Protein AF-A0A1G8SFU1-F1 (afdb_monomer)

Organism: NCBI:txid571298

Foldseek 3Di:
DPPPDDPVNVVVVCVVVVVVVCVVCVVVVLVVLLCQDDPVLSPDDPVSSVPPPRGHNVSVVVCCVPPVVVVVVVVCVCCVVVVVVVCCVPVVVVVVCCVPPNDPCSVVVVVVVVVVVVDDVVVVVVVVVVVCVVVVD

InterPro domains:
  IPR000515 ABC transporter type 1, transmembrane domain MetI-like [PS50928] (73-137)
  IPR035906 MetI-like superfamily [G3DSA:1.10.3720.10] (3-137)
  IPR035906 MetI-like superfamily [SSF161098] (10-137)
  IPR050901 Binding-protein-dependent ABC transporter permease [PTHR32243] (8-137)

pLDDT: mean 92.36, std 7.01, range [46.53, 98.5]

Sequence (137 aa):
MARAVSTKSKMFNTATAGTLGFLMFFPILWILILSFKTEEDAIRAPLEVLFSSDWTTESYGAVQARSDYFKHFMNSVTISVGSTLLGLLIAIPAAWAMAFVPAKRTKDVLMWMLSTKMLPPVGVLIPIYLIFRDFGL

Solvent-accessible surface area (backbone atoms only — not comparable to full-atom values): 7996 Å² total; per-residue (Å²): 131,83,77,87,73,51,71,66,59,53,50,51,52,49,52,51,51,49,51,52,52,45,63,70,43,43,67,59,54,49,54,59,56,43,62,28,37,50,82,73,48,58,72,47,59,73,69,55,49,71,68,51,86,68,74,48,63,61,63,59,55,53,47,38,75,75,63,45,44,67,60,56,51,48,50,51,48,52,51,53,53,50,52,49,52,58,46,47,69,53,47,51,60,54,50,48,42,53,71,76,58,60,53,99,55,44,67,59,52,51,53,52,56,52,53,64,72,70,52,61,67,75,77,50,49,59,62,52,50,51,52,36,57,77,71,73,104

Radius of gyration: 24.78 Å; Cα contacts (8 Å, |Δi|>4): 33; chains: 1; bounding box: 45×61×58 Å

Mean predicted aligned error: 6.82 Å

Structure (mmCIF, N/CA/C/O backbone):
data_AF-A0A1G8SFU1-F1
#
_entry.id   AF-A0A1G8SFU1-F1
#
loop_
_atom_site.group_PDB
_atom_site.id
_atom_site.type_symbol
_atom_site.label_atom_id
_atom_site.label_alt_id
_atom_site.label_comp_id
_atom_site.label_asym_id
_atom_site.label_entity_id
_atom_site.label_seq_id
_atom_site.pdbx_PDB_ins_code
_atom_site.Cartn_x
_atom_site.Cartn_y
_atom_site.Cartn_z
_atom_site.occupancy
_atom_site.B_iso_or_equiv
_atom_site.auth_seq_id
_atom_site.auth_comp_id
_atom_site.auth_asym_id
_atom_site.auth_atom_id
_atom_site.pdbx_PDB_model_num
ATOM 1 N N . MET A 1 1 ? 4.325 34.995 14.849 1.00 46.53 1 MET A N 1
ATOM 2 C CA . MET A 1 1 ? 5.462 35.512 14.054 1.00 46.53 1 MET A CA 1
ATOM 3 C C . MET A 1 1 ? 6.291 34.332 13.572 1.00 46.53 1 MET A C 1
ATOM 5 O O . MET A 1 1 ? 6.871 33.641 14.402 1.00 46.53 1 MET A O 1
ATOM 9 N N . ALA A 1 2 ? 6.290 34.037 12.270 1.00 59.66 2 ALA A N 1
ATOM 10 C CA . ALA A 1 2 ? 7.143 32.990 11.712 1.00 59.66 2 ALA A CA 1
ATOM 11 C C . ALA A 1 2 ? 8.610 33.408 11.891 1.00 59.66 2 ALA A C 1
ATOM 13 O O . ALA A 1 2 ? 9.004 34.473 11.419 1.00 59.66 2 ALA A O 1
ATOM 14 N N . ARG A 1 3 ? 9.411 32.613 12.614 1.00 66.38 3 ARG A N 1
ATOM 15 C CA . ARG A 1 3 ? 10.856 32.861 12.722 1.00 66.38 3 ARG A CA 1
ATOM 16 C C . ARG A 1 3 ? 11.433 32.891 11.306 1.00 66.38 3 ARG A C 1
ATOM 18 O O . ARG A 1 3 ? 11.217 31.951 10.543 1.00 66.38 3 ARG A O 1
ATOM 25 N N . ALA A 1 4 ? 12.137 33.964 10.949 1.00 72.56 4 ALA A N 1
ATOM 26 C CA . ALA A 1 4 ? 12.810 34.071 9.661 1.00 72.56 4 ALA A CA 1
ATOM 27 C C . ALA A 1 4 ? 13.896 32.986 9.578 1.00 72.56 4 ALA A C 1
ATOM 29 O O . ALA A 1 4 ? 14.965 33.101 10.172 1.00 72.56 4 ALA A O 1
ATOM 30 N N . VAL A 1 5 ? 13.591 31.881 8.897 1.00 77.50 5 VAL A N 1
ATOM 31 C CA . VAL A 1 5 ? 14.540 30.786 8.679 1.00 77.50 5 VAL A CA 1
ATOM 32 C C . VAL A 1 5 ? 15.556 31.237 7.631 1.00 77.50 5 VAL A C 1
ATOM 34 O O . VAL A 1 5 ? 15.168 31.634 6.531 1.00 77.50 5 VAL A O 1
ATOM 37 N N . SER A 1 6 ? 16.847 31.162 7.964 1.00 87.56 6 SER A N 1
ATOM 38 C CA . SER A 1 6 ? 17.947 31.480 7.045 1.00 87.56 6 SER A CA 1
ATOM 39 C C . SER A 1 6 ? 17.857 30.653 5.758 1.00 87.56 6 SER A C 1
ATOM 41 O O . SER A 1 6 ? 17.541 29.460 5.803 1.00 87.56 6 SER A O 1
ATOM 43 N N . THR A 1 7 ? 18.182 31.258 4.611 1.00 86.81 7 THR A N 1
ATOM 44 C CA . THR A 1 7 ? 18.224 30.581 3.301 1.00 86.81 7 THR A CA 1
ATOM 45 C C . THR A 1 7 ? 19.084 29.317 3.339 1.00 86.81 7 THR A C 1
ATOM 47 O O . THR A 1 7 ? 18.705 28.303 2.759 1.00 86.81 7 THR A O 1
ATOM 50 N N . LYS A 1 8 ? 20.185 29.326 4.108 1.00 87.88 8 LYS A N 1
ATOM 51 C CA . LYS A 1 8 ? 21.045 28.148 4.302 1.00 87.88 8 LYS A CA 1
ATOM 52 C C . LYS A 1 8 ? 20.302 26.993 4.979 1.00 87.88 8 LYS A C 1
ATOM 54 O O . LYS A 1 8 ? 20.375 25.864 4.508 1.00 87.88 8 LYS A O 1
ATOM 59 N N . SER A 1 9 ? 19.543 27.273 6.038 1.00 87.31 9 SER A N 1
ATOM 60 C CA . SER A 1 9 ? 18.753 26.261 6.751 1.00 87.31 9 SER A CA 1
ATOM 61 C C . SER A 1 9 ? 17.594 25.735 5.902 1.00 87.31 9 SER A C 1
ATOM 63 O O . SER A 1 9 ? 17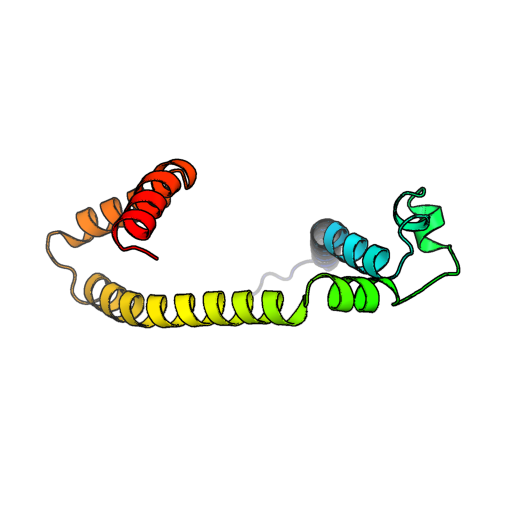.311 24.542 5.932 1.00 87.31 9 SER A O 1
ATOM 65 N N . LYS A 1 10 ? 16.951 26.590 5.092 1.00 89.06 10 LYS A N 1
ATOM 66 C CA . LYS A 1 10 ? 15.922 26.147 4.133 1.00 89.06 10 LYS A CA 1
ATOM 67 C C . LYS A 1 10 ? 16.501 25.199 3.085 1.00 89.06 10 LYS A C 1
ATOM 69 O O . LYS A 1 10 ? 15.916 24.150 2.828 1.00 89.06 10 LYS A O 1
ATOM 74 N N . MET A 1 11 ? 17.653 25.549 2.514 1.00 92.81 11 MET A N 1
ATOM 75 C CA . MET A 1 11 ? 18.331 24.733 1.507 1.00 92.81 11 MET A CA 1
ATOM 76 C C . MET A 1 11 ? 18.781 23.389 2.087 1.00 92.81 11 MET A C 1
ATOM 78 O O . MET A 1 11 ? 18.518 22.352 1.490 1.00 92.81 11 MET A O 1
ATOM 82 N N . PHE A 1 12 ? 19.360 23.395 3.290 1.00 95.50 12 PHE A N 1
ATOM 83 C CA . PHE A 1 12 ? 19.757 22.178 3.996 1.00 95.50 12 PHE A CA 1
ATOM 84 C C . PHE A 1 12 ? 18.568 21.254 4.297 1.00 95.50 12 PHE A C 1
ATOM 86 O O . PHE A 1 12 ? 18.624 20.060 4.000 1.00 95.50 12 PHE A O 1
ATOM 93 N N . ASN A 1 13 ? 17.469 21.800 4.826 1.00 94.56 13 ASN A N 1
ATOM 94 C CA . ASN A 1 13 ? 16.271 21.016 5.133 1.00 94.56 13 ASN A CA 1
ATOM 95 C C . ASN A 1 13 ? 15.628 20.450 3.863 1.00 94.56 13 ASN A C 1
ATOM 97 O O . ASN A 1 13 ? 15.209 19.298 3.855 1.00 94.56 13 ASN A O 1
ATOM 101 N N . THR A 1 14 ? 15.587 21.236 2.784 1.00 94.81 14 THR A N 1
ATOM 102 C CA . THR A 1 14 ? 15.030 20.796 1.496 1.00 94.81 14 THR A CA 1
ATOM 103 C C . THR A 1 14 ? 15.885 19.698 0.873 1.00 94.81 14 THR A C 1
ATOM 105 O O . THR A 1 14 ? 15.344 18.688 0.443 1.00 94.81 14 THR A O 1
ATOM 108 N N . ALA A 1 15 ? 17.213 19.849 0.875 1.00 96.88 15 ALA A N 1
ATOM 109 C CA . ALA A 1 15 ? 18.126 18.825 0.374 1.00 96.88 15 ALA A CA 1
ATOM 110 C C . ALA A 1 15 ? 18.028 17.532 1.195 1.00 96.88 15 ALA A C 1
ATOM 112 O O . ALA A 1 15 ? 17.954 16.446 0.631 1.00 96.88 15 ALA A O 1
ATOM 113 N N . THR A 1 16 ? 17.962 17.642 2.524 1.00 97.44 16 THR A N 1
ATOM 114 C CA . THR A 1 16 ? 17.803 16.481 3.411 1.00 97.44 16 THR A CA 1
ATOM 115 C C . THR A 1 16 ? 16.473 15.771 3.161 1.00 97.44 16 THR A C 1
ATOM 117 O O . THR A 1 16 ? 16.456 14.563 2.937 1.00 97.44 16 THR A O 1
ATOM 120 N N . ALA A 1 17 ? 15.361 16.511 3.144 1.00 96.88 17 ALA A N 1
ATOM 121 C CA . ALA A 1 17 ? 14.039 15.947 2.891 1.00 96.88 17 ALA A CA 1
ATOM 122 C C . ALA A 1 17 ? 13.933 15.337 1.484 1.00 96.88 17 ALA A C 1
ATOM 124 O O . ALA A 1 17 ? 13.378 14.253 1.333 1.00 96.88 17 ALA A O 1
ATOM 125 N N . GLY A 1 18 ? 14.503 15.999 0.474 1.00 97.50 18 GLY A N 1
ATOM 126 C CA . GLY A 1 18 ? 14.542 15.511 -0.903 1.00 97.50 18 GLY A CA 1
ATOM 127 C C . GLY A 1 18 ? 15.330 14.211 -1.033 1.00 97.50 18 GLY A C 1
ATOM 128 O O . GLY A 1 18 ? 14.830 13.254 -1.615 1.00 97.50 18 GLY A O 1
ATOM 129 N N . THR A 1 19 ? 16.517 14.136 -0.427 1.00 97.81 19 THR A N 1
ATOM 130 C CA . THR A 1 19 ? 17.336 12.916 -0.421 1.00 97.81 19 THR A CA 1
ATOM 131 C C . THR A 1 19 ? 16.631 11.770 0.299 1.00 97.81 19 THR A C 1
ATOM 133 O O . THR A 1 19 ? 16.569 10.668 -0.236 1.00 97.81 19 THR A O 1
ATOM 136 N N . LEU A 1 20 ? 16.056 12.008 1.483 1.00 97.94 20 LEU A N 1
ATOM 137 C CA . LEU A 1 20 ? 15.314 10.973 2.213 1.00 97.94 20 LEU A CA 1
ATOM 138 C C . LEU A 1 20 ? 14.085 10.498 1.432 1.00 97.94 20 LEU A C 1
ATOM 140 O O . LEU A 1 20 ? 13.862 9.296 1.317 1.00 97.94 20 LEU A O 1
ATOM 144 N N . GLY A 1 21 ? 13.324 11.428 0.848 1.00 97.62 21 GLY A N 1
ATOM 145 C CA . GLY A 1 21 ? 12.186 11.103 -0.007 1.00 97.62 21 GLY A CA 1
ATOM 146 C C . GLY A 1 21 ? 12.598 10.271 -1.220 1.00 97.62 21 GLY A C 1
ATOM 147 O O . GLY A 1 21 ? 11.959 9.265 -1.518 1.00 97.62 21 GLY A O 1
ATOM 148 N N . PHE A 1 22 ? 13.707 10.632 -1.871 1.00 97.69 22 PHE A N 1
ATOM 149 C CA . PHE A 1 22 ? 14.258 9.859 -2.980 1.00 97.69 22 PHE A CA 1
ATOM 150 C C . PHE A 1 22 ? 14.683 8.456 -2.543 1.00 97.69 22 PHE A C 1
ATOM 152 O O . PHE A 1 22 ? 14.312 7.494 -3.200 1.00 97.69 22 PHE A O 1
ATOM 159 N N . LEU A 1 23 ? 15.395 8.309 -1.423 1.00 97.88 23 LEU A N 1
ATOM 160 C CA . LEU A 1 23 ? 15.821 6.999 -0.917 1.00 97.88 23 LEU A CA 1
ATOM 161 C C . LEU A 1 23 ? 14.633 6.091 -0.574 1.00 97.88 23 LEU A C 1
ATOM 163 O O . LEU A 1 23 ? 14.681 4.896 -0.848 1.00 97.88 23 LEU A O 1
ATOM 167 N N . MET A 1 24 ? 13.555 6.651 -0.018 1.00 97.12 24 MET A N 1
ATOM 168 C CA . MET A 1 24 ? 12.323 5.904 0.253 1.00 97.12 24 MET A CA 1
ATOM 169 C C . MET A 1 24 ? 11.585 5.508 -1.031 1.00 97.12 24 MET A C 1
ATOM 171 O O . MET A 1 24 ? 10.993 4.433 -1.092 1.00 97.12 24 MET A O 1
ATOM 175 N N . PHE A 1 25 ? 11.611 6.365 -2.054 1.00 97.06 25 PHE A N 1
ATOM 176 C CA . PHE A 1 25 ? 10.954 6.114 -3.336 1.00 97.06 25 PHE A CA 1
ATOM 177 C C . PHE A 1 25 ? 11.780 5.227 -4.277 1.00 97.06 25 PHE A C 1
ATOM 179 O O . PHE A 1 25 ? 11.218 4.541 -5.129 1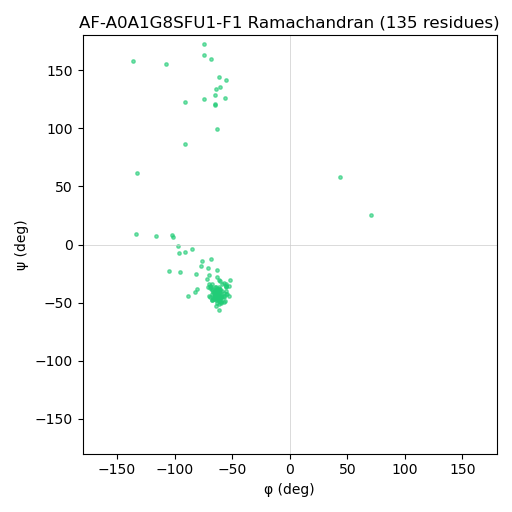.00 97.06 25 PHE A O 1
ATOM 186 N N . PHE A 1 26 ? 13.103 5.208 -4.124 1.00 96.56 26 PHE A N 1
ATOM 187 C CA . PHE A 1 26 ? 14.029 4.532 -5.027 1.00 96.56 26 PHE A CA 1
ATOM 188 C C . PHE A 1 26 ? 13.679 3.055 -5.285 1.00 96.56 26 PHE A C 1
ATOM 190 O O . PHE A 1 26 ? 13.660 2.675 -6.454 1.00 96.56 26 PHE A O 1
ATOM 197 N N . PRO A 1 27 ? 13.317 2.221 -4.286 1.00 96.31 27 PRO A N 1
ATOM 198 C CA . PRO A 1 27 ? 12.913 0.837 -4.547 1.00 96.31 27 PRO A CA 1
ATOM 199 C C . PRO A 1 27 ? 11.672 0.723 -5.444 1.00 96.31 27 PRO A C 1
ATOM 201 O O . PRO A 1 27 ? 11.599 -0.168 -6.286 1.00 96.31 27 PRO A O 1
ATOM 204 N N . ILE A 1 28 ? 10.711 1.642 -5.299 1.00 96.81 28 ILE A N 1
ATOM 205 C CA . ILE A 1 28 ? 9.497 1.684 -6.127 1.00 96.81 28 ILE A CA 1
ATOM 206 C C . ILE A 1 28 ? 9.861 2.088 -7.556 1.00 96.81 28 ILE A C 1
ATOM 208 O O . ILE A 1 28 ? 9.426 1.444 -8.508 1.00 96.81 28 ILE A O 1
ATOM 212 N N . LEU A 1 29 ? 10.698 3.121 -7.702 1.00 95.12 29 LEU A N 1
ATOM 213 C CA . LEU A 1 29 ? 11.228 3.538 -8.998 1.00 95.12 29 LEU A CA 1
ATOM 214 C C . LEU A 1 29 ? 11.978 2.394 -9.689 1.00 95.12 29 LEU A C 1
ATOM 216 O O . LEU A 1 29 ? 11.820 2.193 -10.888 1.00 95.12 29 LEU A O 1
ATOM 220 N N . TRP A 1 30 ? 12.766 1.629 -8.936 1.00 95.44 30 TRP A N 1
ATOM 221 C CA . TRP A 1 30 ? 13.530 0.508 -9.467 1.00 95.44 30 TRP A CA 1
ATOM 222 C C . TRP A 1 30 ? 12.624 -0.607 -9.997 1.00 95.44 30 TRP A C 1
ATOM 224 O O . TRP A 1 30 ? 12.804 -1.049 -11.127 1.00 95.44 30 TRP A O 1
ATOM 234 N N . ILE A 1 31 ? 11.599 -1.008 -9.235 1.00 94.94 31 ILE A N 1
ATOM 235 C CA . ILE A 1 31 ? 10.612 -2.008 -9.680 1.00 94.94 31 ILE A CA 1
ATOM 236 C C . ILE A 1 31 ? 9.865 -1.525 -10.929 1.00 94.94 31 ILE A C 1
ATOM 238 O O . ILE A 1 31 ? 9.621 -2.318 -11.836 1.00 94.94 31 ILE A O 1
ATOM 242 N N . LEU A 1 32 ? 9.542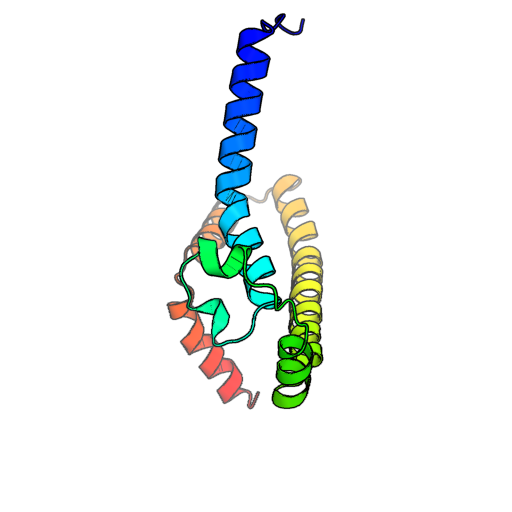 -0.230 -11.004 1.00 94.69 32 LEU A N 1
ATOM 243 C CA . LEU A 1 32 ? 8.912 0.365 -12.183 1.00 94.69 32 LEU A CA 1
ATOM 244 C C . LEU A 1 32 ? 9.822 0.294 -13.416 1.00 94.69 32 LEU A C 1
ATOM 246 O O . LEU A 1 32 ? 9.343 0.014 -14.503 1.00 94.69 32 LEU A O 1
ATOM 250 N N . ILE A 1 33 ? 11.125 0.545 -13.276 1.00 93.94 33 ILE A N 1
ATOM 251 C CA . ILE A 1 33 ? 12.068 0.422 -14.398 1.00 93.94 33 ILE A CA 1
ATOM 252 C C . ILE A 1 33 ? 12.170 -1.042 -14.840 1.00 93.94 33 ILE A C 1
ATOM 254 O O . ILE A 1 33 ? 12.068 -1.329 -16.031 1.00 93.94 33 ILE A O 1
ATOM 258 N N . LEU A 1 34 ? 12.317 -1.967 -13.887 1.00 94.06 34 LEU A N 1
ATOM 259 C CA . LEU A 1 34 ? 12.410 -3.401 -14.165 1.00 94.06 34 LEU A CA 1
ATOM 260 C C . LEU A 1 34 ? 11.152 -3.960 -14.839 1.00 94.06 34 LEU A C 1
ATOM 262 O O . LEU A 1 34 ? 11.263 -4.883 -15.639 1.00 94.06 34 LEU A O 1
ATOM 266 N N . SER A 1 35 ? 9.967 -3.399 -14.581 1.00 93.94 35 SER A N 1
ATO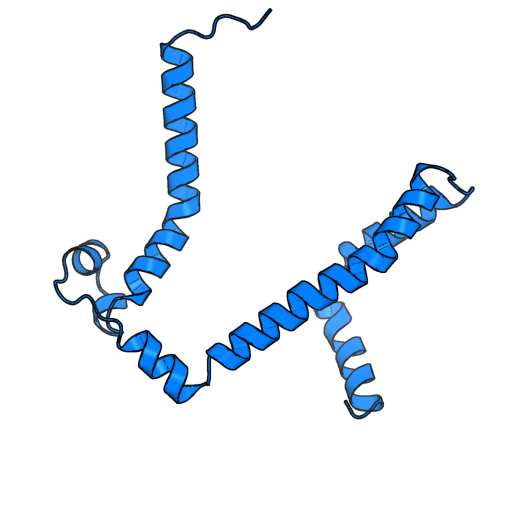M 267 C CA . SER A 1 35 ? 8.733 -3.870 -15.220 1.00 93.94 35 SER A CA 1
ATOM 268 C C . SER A 1 35 ? 8.667 -3.585 -16.726 1.00 93.94 35 SER A C 1
ATOM 270 O O . SER A 1 35 ? 7.812 -4.151 -17.406 1.00 93.94 35 SER A O 1
ATOM 272 N N . PHE A 1 36 ? 9.569 -2.751 -17.259 1.00 94.19 36 PHE A N 1
ATOM 273 C CA . PHE A 1 36 ? 9.749 -2.528 -18.699 1.00 94.19 36 PHE A CA 1
ATOM 274 C C . PHE A 1 36 ? 10.959 -3.262 -19.292 1.00 94.19 36 PHE A C 1
ATOM 276 O O . PHE A 1 36 ? 11.327 -3.012 -20.442 1.00 94.19 36 PHE A O 1
ATOM 283 N N . LYS A 1 37 ? 11.608 -4.134 -18.518 1.00 93.06 37 LYS A N 1
ATOM 284 C CA . LYS A 1 37 ? 12.776 -4.907 -18.946 1.00 93.06 37 LYS A CA 1
ATOM 285 C C . LYS A 1 37 ? 12.408 -6.370 -19.159 1.00 93.06 37 LYS A C 1
ATOM 287 O O . LYS A 1 37 ? 11.425 -6.870 -18.609 1.00 93.06 37 LYS A O 1
ATOM 292 N N . THR A 1 38 ? 13.191 -7.041 -19.998 1.00 91.25 38 THR A N 1
ATOM 293 C CA . THR A 1 38 ? 13.083 -8.489 -20.199 1.00 91.25 38 THR A CA 1
ATOM 294 C C . THR A 1 38 ? 13.528 -9.230 -18.933 1.00 91.25 38 THR A C 1
ATOM 296 O O . THR A 1 38 ? 14.253 -8.672 -18.105 1.00 91.25 38 THR A O 1
ATOM 299 N N . GLU A 1 39 ? 13.119 -10.493 -18.770 1.00 87.56 39 GLU A N 1
ATOM 300 C CA . GLU A 1 39 ? 13.565 -11.318 -17.634 1.00 87.56 39 GLU A CA 1
ATOM 301 C C . GLU A 1 39 ? 15.098 -11.461 -17.594 1.00 87.56 39 GLU A C 1
ATOM 303 O O . GLU A 1 39 ? 15.688 -11.482 -16.514 1.00 87.56 39 GLU A O 1
ATOM 308 N N . GLU A 1 40 ? 15.742 -11.501 -18.765 1.00 88.12 40 GLU A N 1
ATOM 309 C CA . GLU A 1 40 ? 17.200 -11.568 -18.892 1.00 88.12 40 GLU A CA 1
ATOM 310 C C . GLU A 1 40 ? 17.874 -10.257 -18.468 1.00 88.12 40 GLU A C 1
ATOM 312 O O . GLU A 1 40 ? 18.856 -10.275 -17.726 1.00 88.12 40 GLU A O 1
ATOM 317 N N . ASP A 1 41 ? 17.345 -9.110 -18.899 1.00 88.88 41 ASP A N 1
ATOM 318 C CA . ASP A 1 41 ? 17.903 -7.807 -18.537 1.00 88.88 41 ASP A CA 1
ATOM 319 C C . ASP A 1 41 ? 17.683 -7.473 -17.063 1.00 88.88 41 ASP A C 1
ATOM 321 O O . ASP A 1 41 ? 18.539 -6.850 -16.441 1.00 88.88 41 ASP A O 1
ATOM 325 N N . ALA A 1 42 ? 16.564 -7.904 -16.478 1.00 88.00 42 ALA A N 1
ATOM 326 C CA . ALA A 1 42 ? 16.183 -7.557 -15.112 1.00 88.00 42 ALA A CA 1
ATOM 327 C C . ALA A 1 42 ? 17.159 -8.072 -14.036 1.00 88.00 42 ALA A C 1
ATOM 329 O O . ALA A 1 42 ? 17.195 -7.523 -12.933 1.00 88.00 42 ALA A O 1
ATOM 330 N N . ILE A 1 43 ? 17.953 -9.103 -14.346 1.00 90.12 43 ILE A N 1
ATOM 331 C CA . ILE A 1 43 ? 18.947 -9.690 -13.432 1.00 90.12 43 ILE A CA 1
ATOM 332 C C . ILE A 1 43 ? 20.376 -9.163 -13.651 1.00 90.12 43 ILE A C 1
ATOM 334 O O . ILE A 1 43 ? 21.293 -9.579 -12.939 1.00 90.12 43 ILE A O 1
ATOM 338 N N . ARG A 1 44 ? 20.587 -8.267 -14.625 1.00 90.31 44 ARG A N 1
ATOM 339 C CA . ARG A 1 44 ? 21.901 -7.676 -14.930 1.00 90.31 44 ARG A CA 1
ATOM 340 C C . ARG A 1 44 ? 22.315 -6.627 -13.895 1.00 90.31 44 ARG A C 1
ATOM 342 O O . ARG A 1 44 ? 21.551 -6.234 -13.010 1.00 90.31 44 ARG A O 1
ATOM 349 N N . ALA A 1 45 ? 23.557 -6.151 -14.001 1.00 89.69 45 ALA A N 1
ATOM 350 C CA . ALA A 1 45 ? 24.061 -5.101 -13.122 1.00 89.69 45 ALA A CA 1
ATOM 351 C C . ALA A 1 45 ? 23.232 -3.803 -13.274 1.00 89.69 45 ALA A C 1
ATOM 353 O O . ALA A 1 45 ? 22.848 -3.455 -14.391 1.00 89.69 45 ALA A O 1
ATOM 354 N N . PRO A 1 46 ? 22.991 -3.020 -12.200 1.00 86.62 46 PRO A N 1
ATOM 355 C CA . PRO A 1 46 ? 22.067 -1.882 -12.246 1.00 86.62 46 PRO A CA 1
ATOM 356 C C . PRO A 1 46 ? 22.361 -0.829 -13.324 1.00 86.62 46 PRO A C 1
ATOM 358 O O . PRO A 1 46 ? 21.439 -0.257 -13.901 1.00 86.62 46 PRO A O 1
ATOM 361 N N . LEU A 1 47 ? 23.638 -0.569 -13.620 1.00 87.69 47 LEU A N 1
ATOM 362 C CA . LEU A 1 47 ? 24.010 0.365 -14.686 1.00 87.69 47 LEU A CA 1
ATOM 363 C C . LEU A 1 47 ? 23.632 -0.187 -16.069 1.00 87.69 47 LEU A C 1
ATOM 365 O O . LEU A 1 47 ? 23.120 0.552 -16.902 1.00 87.69 47 LEU A O 1
ATOM 369 N N . GLU A 1 48 ? 23.806 -1.486 -16.299 1.00 87.88 48 GLU A N 1
ATOM 370 C CA . GLU A 1 48 ? 23.440 -2.141 -17.560 1.00 87.88 48 GLU A CA 1
ATOM 371 C C . GLU A 1 48 ? 21.921 -2.155 -17.765 1.00 87.88 48 GLU A C 1
ATOM 373 O O . GLU A 1 48 ? 21.446 -1.883 -18.866 1.00 87.88 48 GLU A O 1
ATOM 378 N N . VAL A 1 49 ? 21.143 -2.360 -16.695 1.00 89.00 49 VAL A N 1
ATOM 379 C CA . VAL A 1 49 ? 19.673 -2.256 -16.733 1.00 89.00 49 VAL A CA 1
ATOM 380 C C . VAL A 1 49 ? 19.236 -0.875 -17.226 1.00 89.00 49 VAL A C 1
ATOM 382 O O . VAL A 1 49 ? 18.359 -0.778 -18.083 1.00 89.00 49 VAL A O 1
ATOM 385 N N . LEU A 1 50 ? 19.860 0.196 -16.727 1.00 86.94 50 LEU A N 1
ATOM 386 C CA . LEU A 1 50 ? 19.500 1.572 -17.085 1.00 86.94 50 LEU A CA 1
ATOM 387 C C . LEU A 1 50 ? 19.896 1.950 -18.517 1.00 86.94 50 LEU A C 1
ATOM 389 O O . LEU A 1 50 ? 19.164 2.696 -19.167 1.00 86.94 50 LEU A O 1
ATOM 393 N N . PHE A 1 51 ? 21.037 1.455 -19.003 1.00 85.19 51 PHE A N 1
ATOM 394 C CA . PHE A 1 51 ? 21.573 1.810 -20.322 1.00 85.19 51 PHE A CA 1
ATOM 395 C C . PHE A 1 51 ? 21.218 0.817 -21.437 1.00 85.19 51 PHE A C 1
ATOM 397 O O . PHE A 1 51 ? 21.474 1.106 -22.606 1.00 85.19 51 PHE A O 1
ATOM 404 N N . SER A 1 52 ? 20.611 -0.327 -21.112 1.00 81.56 52 SER A N 1
ATOM 405 C CA . SER A 1 52 ? 20.079 -1.256 -22.114 1.00 81.56 52 SER A CA 1
ATOM 406 C C . SER A 1 52 ? 19.005 -0.576 -22.972 1.00 81.56 52 SER A C 1
ATOM 408 O O . SER A 1 52 ? 18.124 0.134 -22.472 1.00 81.56 52 SER A O 1
ATOM 410 N N . SER A 1 53 ? 19.089 -0.788 -24.286 1.00 76.00 53 SER A N 1
ATOM 411 C CA . SER A 1 53 ? 18.212 -0.148 -25.277 1.00 76.00 53 SER A CA 1
ATOM 412 C C . SER A 1 53 ? 16.807 -0.759 -25.324 1.00 76.00 53 SER A C 1
ATOM 414 O O . SER A 1 53 ? 15.884 -0.139 -25.850 1.00 76.00 53 SER A O 1
ATOM 416 N N . ASP A 1 54 ? 16.627 -1.932 -24.719 1.00 80.75 54 ASP A N 1
ATOM 417 C CA . ASP A 1 54 ? 15.424 -2.745 -24.858 1.00 80.75 54 ASP A CA 1
ATOM 418 C C . ASP A 1 54 ? 14.397 -2.395 -23.774 1.00 80.75 54 ASP A C 1
ATOM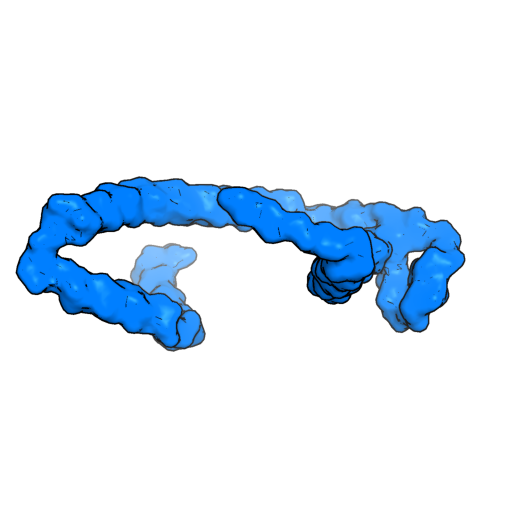 420 O O . ASP A 1 54 ? 14.356 -2.962 -22.683 1.00 80.75 54 ASP A O 1
ATOM 424 N N . TRP A 1 55 ? 13.582 -1.379 -24.055 1.00 89.62 55 TRP A N 1
ATOM 425 C CA . TRP A 1 55 ? 12.365 -1.089 -23.297 1.00 89.62 55 TRP A CA 1
ATOM 426 C C . TRP A 1 55 ? 11.195 -1.822 -23.948 1.00 89.62 55 TRP A C 1
ATOM 428 O O . TRP A 1 55 ? 10.908 -1.615 -25.126 1.00 89.62 55 TRP A O 1
ATOM 438 N N . THR A 1 56 ? 10.502 -2.666 -23.188 1.00 92.88 56 THR A N 1
ATOM 439 C CA . THR A 1 56 ? 9.410 -3.504 -23.696 1.00 92.88 56 THR A CA 1
ATOM 440 C C . THR A 1 56 ? 8.206 -3.503 -22.759 1.00 92.88 56 THR A C 1
ATOM 442 O O . THR A 1 56 ? 8.302 -3.197 -21.573 1.00 92.88 56 THR A O 1
ATOM 445 N N . THR A 1 57 ? 7.039 -3.839 -23.306 1.00 94.12 57 THR A N 1
ATOM 446 C CA . THR A 1 57 ? 5.795 -4.056 -22.550 1.00 94.12 57 THR A CA 1
ATOM 447 C C . THR A 1 57 ? 5.291 -5.498 -22.646 1.00 94.12 57 THR A C 1
ATOM 449 O O . THR A 1 57 ? 4.209 -5.814 -22.150 1.00 94.12 57 THR A O 1
ATOM 452 N N . GLU A 1 58 ? 6.082 -6.392 -23.241 1.00 93.06 58 GLU A N 1
ATOM 453 C CA . GLU A 1 58 ? 5.728 -7.798 -23.450 1.00 93.06 58 GLU A CA 1
ATOM 454 C C . GLU A 1 58 ? 5.347 -8.510 -22.143 1.00 93.06 58 GLU A C 1
ATOM 456 O O . GLU A 1 58 ? 4.341 -9.221 -22.096 1.00 93.06 58 GLU A O 1
ATOM 461 N N . SER A 1 59 ? 6.071 -8.231 -21.055 1.00 91.12 59 SER A N 1
ATOM 462 C CA . SER A 1 59 ? 5.813 -8.783 -19.721 1.00 91.12 59 SER A CA 1
ATOM 463 C C . SER A 1 59 ? 4.379 -8.529 -19.236 1.00 91.12 59 SER A C 1
ATOM 465 O O . SER A 1 59 ? 3.768 -9.413 -18.637 1.00 91.12 59 SER A O 1
ATOM 467 N N . TYR A 1 60 ? 3.788 -7.365 -19.540 1.00 93.25 60 TYR A N 1
ATOM 468 C CA . TYR A 1 60 ? 2.402 -7.062 -19.156 1.00 93.25 60 TYR A CA 1
ATOM 469 C C . TYR A 1 60 ? 1.398 -7.943 -19.911 1.00 93.25 60 TYR A C 1
ATOM 471 O O . TYR A 1 60 ? 0.462 -8.473 -19.310 1.00 93.25 60 TYR A O 1
ATOM 479 N N . GLY A 1 61 ? 1.610 -8.136 -21.218 1.00 93.69 61 GLY A N 1
ATOM 480 C CA . GLY A 1 61 ? 0.784 -9.019 -22.041 1.00 93.69 61 GLY A CA 1
ATOM 481 C C . GLY A 1 61 ? 0.907 -10.481 -21.612 1.00 93.69 61 GLY A C 1
ATOM 482 O O . GLY A 1 61 ? -0.103 -11.168 -21.455 1.00 93.69 61 GLY A O 1
ATOM 483 N N . ALA A 1 62 ? 2.132 -10.936 -21.339 1.00 92.88 62 ALA A N 1
ATOM 484 C CA . ALA A 1 62 ? 2.410 -12.291 -20.874 1.00 92.88 62 ALA A CA 1
ATOM 485 C C . ALA A 1 62 ? 1.737 -12.596 -19.524 1.00 92.88 62 ALA A C 1
ATOM 487 O O . ALA A 1 62 ? 1.116 -13.649 -19.368 1.00 92.88 62 ALA A O 1
ATOM 488 N N . VAL A 1 63 ? 1.809 -11.672 -18.560 1.00 92.56 63 VAL A N 1
ATOM 489 C CA . VAL A 1 63 ? 1.178 -11.823 -17.237 1.00 92.56 63 VAL A CA 1
ATOM 490 C C . VAL A 1 63 ? -0.349 -11.847 -17.345 1.00 92.56 63 VAL A C 1
ATOM 492 O O . VAL A 1 63 ? -0.996 -12.690 -16.717 1.00 92.56 63 VAL A O 1
ATOM 495 N N . GLN A 1 64 ? -0.936 -10.980 -18.177 1.00 94.88 64 GLN A N 1
ATOM 496 C CA . GLN A 1 64 ? -2.383 -10.976 -18.391 1.00 94.88 64 GLN A CA 1
ATOM 497 C C . GLN A 1 64 ? -2.864 -12.267 -19.068 1.00 94.88 64 GLN A C 1
ATOM 499 O O . GLN A 1 64 ? -3.870 -12.832 -18.644 1.00 94.88 64 GLN A O 1
ATOM 504 N N . ALA A 1 65 ? -2.140 -12.763 -20.075 1.00 94.81 65 ALA A N 1
ATOM 505 C CA . ALA A 1 65 ? -2.497 -13.989 -20.787 1.00 94.81 65 ALA A CA 1
ATOM 506 C C . ALA A 1 65 ? -2.386 -15.251 -19.913 1.00 94.81 65 ALA A C 1
ATOM 508 O O . ALA A 1 65 ? -3.176 -16.177 -20.078 1.00 94.81 65 ALA A O 1
ATOM 509 N N . ARG A 1 66 ? -1.419 -15.301 -18.985 1.00 93.69 66 ARG A N 1
ATOM 510 C CA . ARG A 1 66 ? -1.184 -16.476 -18.126 1.00 93.69 66 ARG A CA 1
ATOM 511 C C . ARG A 1 66 ? -2.134 -16.574 -16.935 1.00 93.69 66 ARG A C 1
ATOM 513 O O . ARG A 1 66 ? -2.529 -17.684 -16.590 1.00 93.69 66 ARG A O 1
ATOM 520 N N . SER A 1 67 ? -2.473 -15.449 -16.307 1.00 89.50 67 SER A N 1
ATOM 521 C CA . SER A 1 67 ? -3.130 -15.465 -14.991 1.00 89.50 67 SER A CA 1
ATOM 522 C C . SER A 1 67 ? -4.331 -14.530 -14.863 1.00 89.50 67 SER A C 1
ATOM 524 O O . SER A 1 67 ? -4.809 -14.356 -13.751 1.00 89.50 67 SER A O 1
ATOM 526 N N . ASP A 1 68 ? -4.815 -13.910 -15.947 1.00 92.31 68 ASP A N 1
ATOM 527 C CA . ASP A 1 68 ? -5.883 -12.895 -15.898 1.00 92.31 68 ASP A CA 1
ATOM 528 C C . ASP A 1 68 ? -5.662 -11.892 -14.749 1.00 92.31 68 ASP A C 1
ATOM 530 O O . ASP A 1 68 ? -6.443 -11.748 -13.803 1.00 92.31 68 ASP A O 1
ATOM 534 N N . TYR A 1 69 ? -4.506 -11.234 -14.795 1.00 93.38 69 TYR A N 1
ATOM 535 C CA . TYR A 1 69 ? -4.056 -10.338 -13.737 1.00 93.38 69 TYR A CA 1
ATOM 536 C C . TYR A 1 69 ? -5.054 -9.212 -13.456 1.00 93.38 69 TYR A C 1
ATOM 538 O O . TYR A 1 69 ? -5.231 -8.811 -12.307 1.00 93.38 69 TYR A O 1
ATOM 546 N N . PHE A 1 70 ? -5.764 -8.741 -14.482 1.00 94.38 70 PHE A N 1
ATOM 547 C CA . PHE A 1 70 ? -6.821 -7.750 -14.338 1.00 94.38 70 PHE A CA 1
ATOM 548 C C . PHE A 1 70 ? -7.944 -8.225 -13.406 1.00 94.38 70 PHE A C 1
ATOM 550 O O . PHE A 1 70 ? -8.406 -7.455 -12.563 1.00 94.38 70 PHE A O 1
ATOM 557 N N . LYS A 1 71 ? -8.339 -9.502 -13.468 1.00 95.62 71 LYS A N 1
ATOM 558 C CA . LYS A 1 71 ? -9.303 -10.077 -12.521 1.00 95.62 71 LYS A CA 1
ATOM 559 C C . LYS A 1 71 ? -8.762 -10.100 -11.094 1.00 95.62 71 LYS A C 1
ATOM 561 O O . LYS A 1 71 ? -9.482 -9.735 -10.166 1.00 95.62 71 LYS A O 1
ATOM 566 N N . HIS A 1 72 ? -7.503 -10.487 -10.896 1.00 95.31 72 HIS A N 1
ATOM 567 C CA . HIS A 1 72 ? -6.875 -10.445 -9.570 1.00 95.31 72 HIS A CA 1
ATOM 568 C C . HIS A 1 72 ? -6.809 -9.022 -9.010 1.00 95.31 72 HIS A C 1
ATOM 570 O O . HIS A 1 72 ? -7.179 -8.799 -7.857 1.00 95.31 72 HIS A O 1
ATOM 576 N N . PHE A 1 73 ? -6.422 -8.058 -9.845 1.00 96.06 73 PHE A N 1
ATOM 577 C CA . PHE A 1 73 ? -6.434 -6.642 -9.506 1.00 96.06 73 PHE A CA 1
ATOM 578 C C . PHE A 1 73 ? -7.833 -6.182 -9.082 1.00 96.06 73 PHE A C 1
ATOM 580 O O . PHE A 1 73 ? -7.991 -5.597 -8.010 1.00 96.06 73 PHE A O 1
ATOM 587 N N . MET A 1 74 ? -8.863 -6.508 -9.867 1.00 97.75 74 MET A N 1
ATOM 588 C CA . MET A 1 74 ? -10.238 -6.138 -9.544 1.00 97.75 74 MET A CA 1
ATOM 589 C C . MET A 1 74 ? -10.741 -6.792 -8.258 1.00 97.75 74 MET A C 1
ATOM 591 O O . MET A 1 74 ? -11.380 -6.114 -7.459 1.00 97.75 74 MET A O 1
ATOM 595 N N . ASN A 1 75 ? -10.394 -8.054 -7.990 1.00 97.50 75 ASN A N 1
ATOM 596 C CA . ASN A 1 75 ? -10.707 -8.695 -6.712 1.00 97.50 75 ASN A CA 1
ATOM 597 C C . ASN A 1 75 ? -10.091 -7.920 -5.537 1.00 97.50 75 ASN A C 1
ATOM 599 O O . ASN A 1 75 ? -10.778 -7.646 -4.555 1.00 97.50 75 ASN A O 1
ATOM 603 N N . SER A 1 76 ? -8.823 -7.511 -5.637 1.00 97.88 76 SER A N 1
ATOM 604 C CA . SER A 1 76 ? -8.168 -6.699 -4.606 1.00 97.88 76 SER A CA 1
ATOM 605 C C . SER A 1 76 ? -8.821 -5.327 -4.440 1.00 97.88 76 SER A C 1
ATOM 607 O O . SER A 1 76 ? -9.017 -4.886 -3.307 1.00 97.88 76 SER A O 1
ATOM 609 N N . VAL A 1 77 ? -9.206 -4.660 -5.531 1.00 98.12 77 VAL A N 1
ATOM 610 C CA . VAL A 1 77 ? -9.940 -3.384 -5.482 1.00 98.12 77 VAL A CA 1
ATOM 611 C C . VAL A 1 77 ? -11.284 -3.569 -4.779 1.00 98.12 77 VAL A C 1
ATOM 613 O O . VAL A 1 77 ? -11.574 -2.861 -3.818 1.00 98.12 77 VAL A O 1
ATOM 616 N N . THR A 1 78 ? -12.081 -4.555 -5.188 1.00 98.25 78 THR A N 1
ATOM 617 C CA . THR A 1 78 ? -13.389 -4.832 -4.585 1.00 98.25 78 THR A CA 1
ATOM 618 C C . THR A 1 78 ? -13.265 -5.178 -3.102 1.00 98.25 78 THR A C 1
ATOM 620 O O . THR A 1 78 ? -14.009 -4.633 -2.289 1.00 98.25 78 THR A O 1
ATOM 623 N N . ILE A 1 79 ? -12.307 -6.031 -2.724 1.00 98.06 79 ILE A N 1
ATOM 624 C CA . ILE A 1 79 ? -12.091 -6.426 -1.326 1.00 98.06 79 ILE A CA 1
ATOM 625 C C . ILE A 1 79 ? -11.607 -5.235 -0.495 1.00 98.06 79 ILE A C 1
ATOM 627 O O . ILE A 1 79 ? -12.135 -4.996 0.589 1.00 98.06 79 ILE A O 1
ATOM 631 N N . SER A 1 80 ? -10.630 -4.464 -0.976 1.00 98.19 80 SER A N 1
ATOM 632 C CA . SER A 1 80 ? -10.069 -3.329 -0.225 1.00 98.19 80 SER A CA 1
ATOM 633 C C . SER A 1 80 ? -11.075 -2.191 -0.046 1.00 98.19 80 SER A C 1
ATOM 635 O O . SER A 1 80 ? -11.280 -1.725 1.076 1.00 98.19 80 SER A O 1
ATOM 637 N N . VAL A 1 81 ? -11.763 -1.782 -1.114 1.00 98.31 81 VAL A N 1
ATOM 638 C CA . VAL A 1 81 ? -12.789 -0.731 -1.054 1.00 98.31 81 VAL A CA 1
ATOM 639 C C . VAL A 1 81 ? -13.996 -1.214 -0.254 1.00 98.31 81 VAL A C 1
ATOM 641 O O . VAL A 1 81 ? -14.441 -0.519 0.658 1.00 98.31 81 VAL A O 1
ATOM 644 N N . GLY A 1 82 ? -14.494 -2.421 -0.534 1.00 98.38 82 GLY A N 1
ATOM 645 C CA . GLY A 1 82 ? -15.644 -3.000 0.159 1.00 98.38 82 GLY A CA 1
ATOM 646 C C . GLY A 1 82 ? -15.406 -3.156 1.660 1.00 98.38 82 GLY A C 1
ATOM 647 O O . GLY A 1 82 ? -16.213 -2.688 2.461 1.00 98.38 82 GLY A O 1
ATOM 648 N N . SER A 1 83 ? -14.270 -3.738 2.060 1.00 97.69 83 SER A N 1
ATOM 649 C CA . SER A 1 83 ? -13.922 -3.888 3.481 1.00 97.69 83 SER A CA 1
ATOM 650 C C . SER A 1 83 ? -13.715 -2.546 4.184 1.00 97.69 83 SER A C 1
ATOM 652 O O . SER A 1 83 ? -14.148 -2.391 5.324 1.00 97.69 83 SER A O 1
ATOM 654 N N . THR A 1 84 ? -13.131 -1.551 3.507 1.00 98.00 84 THR A N 1
ATOM 655 C CA . THR A 1 84 ? -12.968 -0.201 4.065 1.00 98.00 84 THR A CA 1
ATOM 656 C C . THR A 1 84 ? -14.318 0.470 4.290 1.00 98.00 84 THR A C 1
ATOM 658 O O . THR A 1 84 ? -14.553 1.014 5.366 1.00 98.00 84 THR A O 1
ATOM 661 N N . LEU A 1 85 ? -15.232 0.405 3.318 1.00 98.50 85 LEU A N 1
ATOM 662 C CA . LEU A 1 85 ? -16.566 0.998 3.441 1.00 98.50 85 LEU A CA 1
ATOM 663 C C . LEU A 1 85 ? -17.381 0.336 4.555 1.00 98.50 85 LEU A C 1
ATOM 665 O O . LEU A 1 85 ? -17.932 1.036 5.403 1.00 98.50 85 LEU A O 1
ATOM 669 N N . LEU A 1 86 ? -17.412 -1.000 4.598 1.00 98.25 86 LEU A N 1
ATOM 670 C CA . LEU A 1 86 ? -18.072 -1.746 5.674 1.00 98.25 86 LEU A CA 1
ATOM 671 C C . LEU A 1 86 ? -17.445 -1.434 7.038 1.00 98.25 86 LEU A C 1
ATOM 673 O O . LEU A 1 86 ? -18.156 -1.223 8.020 1.00 98.25 86 LEU A O 1
ATOM 677 N N . GLY A 1 87 ? -16.115 -1.340 7.090 1.00 97.62 87 GLY A N 1
ATOM 678 C CA . GLY A 1 87 ? -15.380 -0.952 8.286 1.00 97.62 87 GLY A CA 1
ATOM 679 C C . GLY A 1 87 ? -15.757 0.446 8.769 1.00 97.62 87 GLY A C 1
ATOM 680 O O . GLY A 1 87 ? -16.046 0.619 9.948 1.00 97.62 87 GLY A O 1
ATOM 681 N N . LEU A 1 88 ? -15.813 1.436 7.875 1.00 98.12 88 LEU A N 1
ATOM 682 C CA . LEU A 1 88 ? -16.199 2.812 8.201 1.00 98.12 88 LEU A CA 1
ATOM 683 C C . LEU A 1 88 ? -17.656 2.920 8.656 1.00 98.12 88 LEU A C 1
ATOM 685 O O . LEU A 1 88 ? -17.927 3.630 9.623 1.00 98.12 88 LEU A O 1
ATOM 689 N N . LEU A 1 89 ? -18.573 2.188 8.016 1.00 98.44 89 LEU A N 1
ATOM 690 C CA . LEU A 1 89 ? -19.987 2.151 8.402 1.00 98.44 89 LEU A CA 1
ATOM 691 C C . LEU A 1 89 ? -20.178 1.750 9.869 1.00 98.44 89 LEU A C 1
ATOM 693 O O . LEU A 1 89 ? -21.060 2.283 10.536 1.00 98.44 89 LEU A O 1
ATOM 697 N N . ILE A 1 90 ? -19.338 0.849 10.381 1.00 97.38 90 ILE A N 1
ATOM 698 C CA . ILE A 1 90 ? -19.375 0.406 11.780 1.00 97.38 90 ILE A CA 1
ATOM 699 C C . ILE A 1 90 ? -18.509 1.314 12.668 1.00 97.38 90 ILE A C 1
ATOM 701 O O . ILE A 1 90 ? -18.923 1.717 13.757 1.00 97.38 90 ILE A O 1
ATOM 705 N N . ALA A 1 91 ? -17.301 1.652 12.215 1.00 95.69 91 ALA A N 1
ATOM 706 C CA . ALA A 1 91 ? -16.310 2.363 13.013 1.00 95.69 91 ALA A CA 1
ATOM 707 C C . ALA A 1 91 ? -16.706 3.814 13.306 1.00 95.69 91 ALA A C 1
ATOM 709 O O . ALA A 1 91 ? -16.450 4.283 14.411 1.00 95.69 91 ALA A O 1
ATOM 710 N N . ILE A 1 92 ? -17.337 4.521 12.360 1.00 97.56 92 ILE A N 1
ATOM 711 C CA . ILE A 1 92 ? -17.751 5.921 12.539 1.00 97.56 92 ILE A CA 1
ATOM 712 C C . ILE A 1 92 ? -18.752 6.072 13.698 1.00 97.56 92 ILE A C 1
ATOM 714 O O . ILE A 1 92 ? -18.449 6.820 14.631 1.00 97.56 92 ILE A O 1
ATOM 718 N N . PRO A 1 93 ? -19.908 5.377 13.715 1.00 96.38 93 PRO A N 1
ATOM 719 C CA . PRO A 1 93 ? -20.854 5.497 14.823 1.00 96.38 93 PRO A CA 1
ATOM 720 C C . PRO A 1 93 ? -20.279 4.979 16.148 1.00 96.38 93 PRO A C 1
ATOM 722 O O . PRO A 1 93 ? -20.514 5.593 17.189 1.00 96.38 93 PRO A O 1
ATOM 725 N N . ALA A 1 94 ? -19.470 3.912 16.127 1.00 93.88 94 ALA A N 1
ATOM 726 C CA . ALA A 1 94 ? -18.793 3.423 17.329 1.00 93.88 94 ALA A CA 1
ATOM 727 C C . ALA A 1 94 ? -17.823 4.469 17.911 1.00 93.88 94 ALA A C 1
ATOM 729 O O . ALA A 1 94 ? -17.838 4.734 19.114 1.00 93.88 94 ALA A O 1
ATOM 730 N N . ALA A 1 95 ? -17.010 5.102 17.060 1.00 94.56 95 ALA A N 1
ATOM 731 C CA . ALA A 1 95 ? -16.090 6.160 17.461 1.00 94.56 95 ALA A CA 1
ATOM 732 C C . ALA A 1 95 ? -16.839 7.393 17.976 1.00 94.56 95 ALA A C 1
ATOM 734 O O . ALA A 1 95 ? -16.451 7.952 18.999 1.00 94.56 95 ALA A O 1
ATOM 735 N N . TRP A 1 96 ? -17.935 7.785 17.318 1.00 96.19 96 TRP A N 1
ATOM 736 C CA . TRP A 1 96 ? -18.769 8.901 17.758 1.00 96.19 96 TRP A CA 1
ATOM 737 C C . TRP A 1 96 ? -19.337 8.664 19.161 1.00 96.19 96 TRP A C 1
ATOM 739 O O . TRP A 1 96 ? -19.179 9.515 20.037 1.00 96.19 96 TRP A O 1
ATOM 749 N N . ALA A 1 97 ? -19.924 7.487 19.407 1.00 94.31 97 ALA A N 1
ATOM 750 C CA . ALA A 1 97 ? -20.491 7.146 20.709 1.00 94.31 97 ALA A CA 1
ATOM 751 C C . ALA A 1 97 ? -19.427 7.189 21.815 1.00 94.31 97 ALA A C 1
ATOM 753 O O . ALA A 1 97 ? -19.648 7.779 22.867 1.00 94.31 97 ALA A O 1
ATOM 754 N N . MET A 1 98 ? -18.241 6.632 21.558 1.00 93.94 98 MET A N 1
ATOM 755 C CA . MET A 1 98 ? -17.150 6.613 22.536 1.00 93.94 98 MET A CA 1
ATOM 756 C C . MET A 1 98 ? -16.500 7.987 22.760 1.00 93.94 98 MET A C 1
ATOM 758 O O . MET A 1 98 ? -16.008 8.241 23.858 1.00 93.94 98 MET A O 1
ATOM 762 N N . ALA A 1 99 ? -16.488 8.868 21.755 1.00 94.69 99 ALA A N 1
ATOM 763 C CA . ALA A 1 99 ? -15.881 10.195 21.851 1.00 94.69 99 ALA A CA 1
ATOM 764 C C . ALA A 1 99 ? -16.799 11.228 22.522 1.00 94.69 99 ALA A C 1
ATOM 766 O O . ALA A 1 99 ? -16.326 12.033 23.323 1.00 94.69 99 ALA A O 1
ATOM 767 N N . PHE A 1 100 ? -18.097 11.212 22.204 1.00 96.19 100 PHE A N 1
ATOM 768 C CA . PHE A 1 100 ? -19.041 12.242 22.650 1.00 96.19 100 PHE A CA 1
ATOM 769 C C . PHE A 1 100 ? -19.966 11.788 23.782 1.00 96.19 100 PHE A C 1
ATOM 771 O O . PHE A 1 100 ? -20.464 12.628 24.527 1.00 96.19 100 PHE A O 1
ATOM 778 N N . VAL A 1 101 ? -20.179 10.479 23.949 1.00 95.00 101 VAL A N 1
ATOM 779 C CA . VAL A 1 101 ? -21.037 9.915 25.004 1.00 95.00 101 VAL A CA 1
ATOM 780 C C . VAL A 1 101 ? -20.317 8.749 25.704 1.00 95.00 101 VAL A C 1
ATOM 782 O O . VAL A 1 101 ? -20.774 7.603 25.654 1.00 95.00 101 VAL A O 1
ATOM 785 N N . PRO A 1 102 ? -19.159 8.993 26.352 1.00 91.06 102 PRO A N 1
ATOM 786 C CA . PRO A 1 102 ? -18.369 7.918 26.934 1.00 91.06 102 PRO A CA 1
ATOM 787 C C . PRO A 1 102 ? -19.127 7.225 28.075 1.00 91.06 102 PRO A C 1
ATOM 789 O O . PRO A 1 102 ? -19.453 7.817 29.102 1.00 91.06 102 PRO A O 1
ATOM 792 N N . ALA A 1 103 ? -19.353 5.921 27.924 1.00 92.31 103 ALA A N 1
ATOM 793 C CA . ALA A 1 103 ? -19.837 5.057 28.992 1.00 92.31 103 ALA A CA 1
ATOM 794 C C . ALA A 1 103 ? -18.728 4.746 30.014 1.00 92.31 103 ALA A C 1
ATOM 796 O O . ALA A 1 103 ? -17.534 4.827 29.709 1.00 92.31 103 ALA A O 1
ATOM 797 N N . LYS A 1 104 ? -19.115 4.264 31.204 1.00 93.81 104 LYS A N 1
ATOM 798 C CA . LYS A 1 104 ? -18.195 3.886 32.298 1.00 93.81 104 LYS A CA 1
ATOM 799 C C . LYS A 1 104 ? -17.075 2.916 31.872 1.00 93.81 104 LYS A C 1
ATOM 801 O O . LYS A 1 104 ? -15.993 2.966 32.441 1.00 93.81 104 LYS A O 1
ATOM 806 N N . ARG A 1 105 ? -17.326 2.052 30.876 1.00 93.94 105 ARG A N 1
ATOM 807 C CA . ARG A 1 105 ? -16.386 1.026 30.371 1.00 93.94 105 ARG A CA 1
ATOM 808 C C . ARG A 1 105 ? -15.672 1.398 29.066 1.00 93.94 105 ARG A C 1
ATOM 810 O O . ARG A 1 105 ? -14.968 0.563 28.511 1.00 93.94 105 ARG A O 1
ATOM 817 N N . THR A 1 106 ? -15.830 2.623 28.560 1.00 93.62 106 THR A N 1
ATOM 818 C CA . THR A 1 106 ? -15.252 3.035 27.261 1.00 93.62 106 THR A CA 1
ATOM 819 C C . THR A 1 106 ? -13.746 2.787 27.199 1.00 93.62 106 THR A C 1
ATOM 821 O O . THR A 1 106 ? -13.245 2.245 26.219 1.00 93.62 106 THR A O 1
ATOM 824 N N . LYS A 1 107 ? -13.023 3.108 28.280 1.00 93.38 107 LYS A N 1
ATOM 825 C CA . LYS A 1 107 ? -11.578 2.873 28.377 1.00 93.38 107 LYS A CA 1
ATOM 826 C C . LYS A 1 107 ? -11.220 1.388 28.262 1.00 93.38 107 LYS A C 1
ATOM 828 O O . LYS A 1 107 ? -10.302 1.053 27.523 1.00 93.38 107 LYS A O 1
ATOM 833 N N . ASP A 1 108 ? -11.946 0.516 28.957 1.00 95.44 108 ASP A N 1
ATOM 834 C CA . ASP A 1 108 ? -11.678 -0.927 28.952 1.00 95.44 108 ASP A CA 1
ATOM 835 C C . ASP A 1 108 ? -11.943 -1.532 27.568 1.00 95.44 108 ASP A C 1
ATOM 837 O O . ASP A 1 108 ? -11.140 -2.318 27.070 1.00 95.44 108 ASP A O 1
ATOM 841 N N . VAL A 1 109 ? -13.028 -1.108 26.909 1.00 94.19 109 VAL A N 1
ATOM 842 C CA . VAL A 1 109 ? -13.362 -1.538 25.543 1.00 94.19 109 VAL A CA 1
ATOM 843 C C . VAL A 1 109 ? -12.295 -1.084 24.550 1.00 94.19 1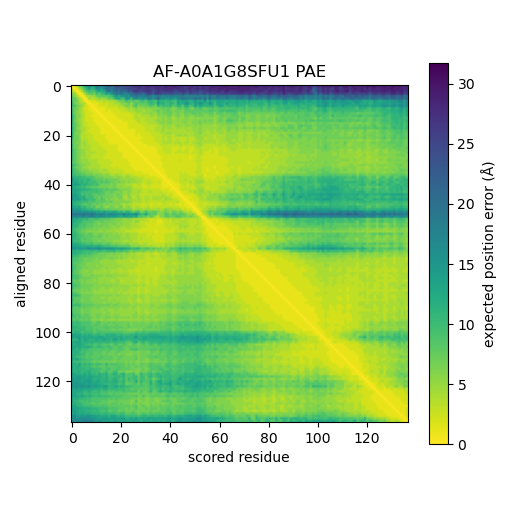09 VAL A C 1
ATOM 845 O O . VAL A 1 109 ? -11.844 -1.887 23.740 1.00 94.19 109 VAL A O 1
ATOM 848 N N . LEU A 1 110 ? -11.835 0.168 24.633 1.00 93.19 110 LEU A N 1
ATOM 849 C CA . LEU A 1 110 ? -10.760 0.668 23.771 1.00 93.19 110 LEU A CA 1
ATOM 850 C C . LEU A 1 110 ? -9.450 -0.102 23.983 1.00 93.19 110 LEU A C 1
ATOM 852 O O . LEU A 1 110 ? -8.781 -0.444 23.009 1.00 93.19 110 LEU A O 1
ATOM 856 N N . MET A 1 111 ? -9.102 -0.412 25.236 1.00 94.00 111 MET A N 1
ATOM 857 C CA . MET A 1 111 ? -7.918 -1.218 25.554 1.00 94.00 111 MET A CA 1
ATOM 858 C C . MET A 1 111 ? -8.036 -2.645 25.010 1.00 94.00 111 MET A C 1
ATOM 860 O O . MET A 1 111 ? -7.072 -3.172 24.457 1.00 94.00 111 MET A O 1
ATOM 864 N N . TRP A 1 112 ? -9.221 -3.252 25.102 1.00 94.12 112 TRP A N 1
ATOM 865 C CA . TRP A 1 112 ? -9.494 -4.558 24.505 1.00 94.12 112 TRP A CA 1
ATOM 866 C C . TRP A 1 112 ? -9.413 -4.521 22.970 1.00 94.12 112 TRP A C 1
ATOM 868 O O . TRP A 1 112 ? -8.748 -5.355 22.364 1.00 94.12 112 TRP A O 1
ATOM 878 N N . MET A 1 113 ? -10.001 -3.518 22.314 1.00 92.50 113 MET A N 1
ATOM 879 C CA . MET A 1 113 ? -9.888 -3.364 20.858 1.00 92.50 113 MET A CA 1
ATOM 880 C C . MET A 1 113 ? -8.431 -3.176 20.418 1.00 92.50 113 MET A C 1
ATOM 882 O O . MET A 1 113 ? -8.017 -3.736 19.403 1.00 92.50 113 MET A O 1
ATOM 886 N N . LEU A 1 114 ? -7.632 -2.422 21.178 1.00 92.94 114 LEU A N 1
ATOM 887 C CA . LEU A 1 114 ? -6.211 -2.241 20.891 1.00 92.94 114 LEU A CA 1
ATOM 888 C C . LEU A 1 114 ? -5.436 -3.561 21.003 1.00 92.94 114 LEU A C 1
ATOM 890 O O . LEU A 1 114 ? -4.634 -3.856 20.119 1.00 92.94 114 LEU A O 1
ATOM 894 N N . SER A 1 115 ? -5.701 -4.378 22.028 1.00 93.50 115 SER A N 1
ATOM 895 C CA . SER A 1 115 ? -5.003 -5.657 22.200 1.00 93.50 115 SER A CA 1
ATOM 896 C C . SER A 1 115 ? -5.266 -6.620 21.039 1.00 93.50 115 SER A C 1
ATOM 898 O O . SER A 1 115 ? -4.332 -7.257 20.555 1.00 93.50 115 SER A O 1
ATOM 900 N N . THR A 1 116 ? -6.493 -6.654 20.503 1.00 89.94 116 THR A N 1
ATOM 901 C CA . THR A 1 116 ? -6.815 -7.489 19.329 1.00 89.94 116 THR A CA 1
ATOM 902 C C . THR A 1 116 ? -6.037 -7.089 18.070 1.00 89.94 116 THR A C 1
ATOM 904 O O . THR A 1 116 ? -5.731 -7.952 17.253 1.00 89.94 116 THR A O 1
ATOM 907 N N . LYS A 1 117 ? -5.636 -5.816 17.927 1.00 87.31 117 LYS A N 1
ATOM 908 C CA . LYS A 1 117 ? -4.795 -5.348 16.808 1.00 87.31 117 LYS A CA 1
ATOM 909 C C . LYS A 1 117 ? -3.316 -5.709 16.953 1.00 87.31 117 LYS A C 1
ATOM 911 O O . LYS A 1 117 ? -2.592 -5.660 15.965 1.00 87.31 117 LYS A O 1
ATOM 916 N N . MET A 1 118 ? -2.862 -6.039 18.163 1.00 91.88 118 MET A N 1
ATOM 917 C CA . MET A 1 118 ? -1.484 -6.474 18.427 1.00 91.88 118 MET A CA 1
ATOM 918 C C . MET A 1 118 ? -1.315 -7.995 18.328 1.00 91.88 118 MET A C 1
ATOM 920 O O . MET A 1 118 ? -0.195 -8.496 18.416 1.00 91.88 118 MET A O 1
ATOM 924 N N . LEU A 1 119 ? -2.416 -8.733 18.163 1.00 90.06 119 LEU A N 1
ATOM 925 C CA . LEU A 1 119 ? -2.398 -10.177 17.992 1.00 90.06 119 LEU A CA 1
ATOM 926 C C . LEU A 1 119 ? -1.671 -10.542 16.681 1.00 90.06 119 LEU A C 1
ATOM 928 O O . LEU A 1 119 ? -1.956 -9.946 15.639 1.00 90.06 119 LEU A O 1
ATOM 932 N N . PRO A 1 120 ? -0.753 -11.526 16.692 1.00 90.50 120 PRO A N 1
ATOM 933 C CA . PRO A 1 120 ? -0.052 -11.931 15.485 1.00 90.50 120 PRO A CA 1
ATOM 934 C C . PRO A 1 120 ? -1.046 -12.535 14.475 1.00 90.50 120 PRO A C 1
ATOM 936 O O . PRO A 1 120 ? -1.772 -13.468 14.832 1.00 90.50 120 PRO A O 1
ATOM 939 N N . PRO A 1 121 ? -1.061 -12.082 13.205 1.00 87.19 121 PRO A N 1
ATOM 940 C CA . PRO A 1 121 ? -2.035 -12.538 12.206 1.00 87.19 121 PRO A CA 1
ATOM 941 C C . PRO A 1 121 ? -2.062 -14.058 12.009 1.00 87.19 121 PRO A C 1
ATOM 943 O O . PRO A 1 121 ? -3.122 -14.648 11.811 1.00 87.19 121 PRO A O 1
ATOM 946 N N . VAL A 1 122 ? -0.902 -14.712 12.135 1.00 88.50 122 VAL A N 1
ATOM 947 C CA . VAL A 1 122 ? -0.778 -16.174 12.025 1.00 88.50 122 VAL A CA 1
ATOM 948 C C . VAL A 1 122 ? -1.610 -16.922 13.074 1.00 88.50 122 VAL A C 1
ATOM 950 O O . VAL A 1 122 ? -2.136 -17.991 12.781 1.00 88.50 122 VAL A O 1
ATOM 953 N N . GLY A 1 123 ? -1.800 -16.345 14.267 1.00 87.94 123 GLY A N 1
ATOM 954 C CA . GLY A 1 123 ? -2.610 -16.946 15.331 1.00 87.94 123 GLY A CA 1
ATOM 955 C C . GLY A 1 123 ? -4.111 -16.944 15.031 1.00 87.94 123 GLY A C 1
ATOM 956 O O . GLY A 1 123 ? -4.852 -17.741 15.599 1.00 87.94 123 GLY A O 1
ATOM 957 N N . VAL A 1 124 ? -4.561 -16.078 14.119 1.00 91.19 124 VAL A N 1
ATOM 958 C CA . VAL A 1 124 ? -5.975 -15.942 13.726 1.00 91.19 124 VAL A CA 1
ATOM 959 C C . VAL A 1 124 ? -6.297 -16.759 12.476 1.00 91.19 124 VAL A C 1
ATOM 961 O O . VAL A 1 124 ? -7.444 -17.151 12.267 1.00 91.19 124 VAL A O 1
ATOM 964 N N . LEU A 1 125 ? -5.285 -17.050 11.656 1.00 93.88 125 LEU A N 1
ATOM 965 C CA . LEU A 1 125 ? -5.463 -17.703 10.364 1.00 93.88 125 LEU A CA 1
ATOM 966 C C . LEU A 1 125 ? -6.114 -19.091 10.490 1.00 93.88 125 LEU A C 1
ATOM 968 O O . LEU A 1 125 ? -7.046 -19.388 9.749 1.00 93.88 125 LEU A O 1
ATOM 972 N N . ILE A 1 126 ? -5.658 -19.921 11.439 1.00 93.88 126 ILE A N 1
ATOM 973 C CA . ILE A 1 126 ? -6.181 -21.287 11.623 1.00 93.88 126 ILE A CA 1
ATOM 974 C C . ILE A 1 126 ? -7.663 -21.265 12.037 1.00 93.88 126 ILE A C 1
ATOM 976 O O . ILE A 1 126 ? -8.459 -21.903 11.349 1.00 93.88 126 ILE A O 1
ATOM 980 N N . PRO A 1 127 ? -8.080 -20.532 13.091 1.00 93.50 127 PRO A N 1
ATOM 981 C CA . PRO A 1 127 ? -9.496 -20.429 13.439 1.00 93.50 127 PRO A CA 1
ATOM 982 C C . PRO A 1 127 ? -10.377 -19.935 12.291 1.00 93.50 127 PRO A C 1
ATOM 984 O O . PRO A 1 127 ? -11.438 -20.505 12.062 1.00 93.50 127 PRO A O 1
ATOM 987 N N . ILE A 1 128 ? -9.935 -18.915 11.544 1.00 94.12 128 ILE A N 1
ATOM 988 C CA . ILE A 1 128 ? -10.688 -18.415 10.386 1.00 94.12 128 ILE A CA 1
ATOM 989 C C . ILE A 1 128 ? -10.835 -19.520 9.341 1.00 94.12 128 ILE A C 1
ATOM 991 O O . ILE A 1 128 ? -11.945 -19.782 8.898 1.00 94.12 128 ILE A O 1
ATOM 995 N N . TYR A 1 129 ? -9.753 -20.215 8.988 1.00 94.31 129 TYR A N 1
ATOM 996 C CA . TYR A 1 129 ? -9.821 -21.315 8.028 1.00 94.31 129 TYR A CA 1
ATOM 997 C C . TYR A 1 129 ? -10.815 -22.403 8.457 1.00 94.31 129 TYR A C 1
ATOM 999 O O . TYR A 1 129 ? -11.621 -22.845 7.643 1.00 94.31 129 TYR A O 1
ATOM 1007 N N . LEU A 1 130 ? -10.789 -22.809 9.732 1.00 95.62 130 LEU A N 1
ATOM 1008 C CA . LEU A 1 130 ? -11.720 -23.809 10.258 1.00 95.62 130 LEU A CA 1
ATOM 1009 C C . LEU A 1 130 ? -13.172 -23.332 10.163 1.00 95.62 130 LEU A C 1
ATOM 1011 O O . LEU A 1 130 ? -14.017 -24.107 9.738 1.00 95.62 130 LEU A O 1
ATOM 1015 N N . ILE A 1 131 ? -13.450 -22.060 10.470 1.00 96.69 131 ILE A N 1
ATOM 1016 C CA . ILE A 1 131 ? -14.791 -21.480 10.306 1.00 96.69 131 ILE A CA 1
ATOM 1017 C C . ILE A 1 131 ? -15.234 -21.567 8.843 1.00 96.69 131 ILE A C 1
ATOM 1019 O O . ILE A 1 131 ? -16.316 -22.063 8.573 1.00 96.69 131 ILE A O 1
ATOM 1023 N N . PHE A 1 132 ? -14.414 -21.137 7.884 1.00 96.06 132 PHE A N 1
ATOM 1024 C CA . PHE A 1 132 ? -14.799 -21.192 6.468 1.00 96.06 132 PHE A CA 1
ATOM 1025 C C . PHE A 1 132 ? -15.035 -22.637 6.002 1.00 96.06 132 PHE A C 1
ATOM 1027 O O . PHE A 1 132 ? -16.102 -22.943 5.471 1.00 96.06 132 PHE A O 1
ATOM 1034 N N . ARG A 1 133 ? -14.114 -23.550 6.341 1.00 95.81 133 ARG A N 1
ATOM 1035 C CA . ARG A 1 133 ? -14.233 -24.985 6.053 1.00 95.81 133 ARG A CA 1
ATOM 1036 C C . ARG A 1 133 ? -15.514 -25.588 6.628 1.00 95.81 133 ARG A C 1
ATOM 103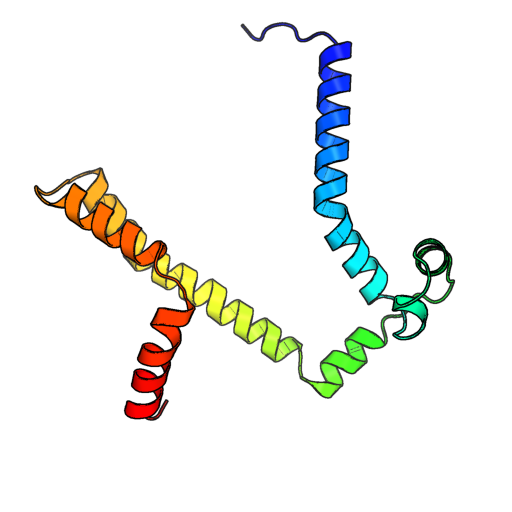8 O O . ARG A 1 133 ? -16.217 -26.304 5.922 1.00 95.81 133 ARG A O 1
ATOM 1045 N N . ASP A 1 134 ? -15.805 -25.326 7.898 1.00 96.69 134 ASP A N 1
ATOM 1046 C CA . ASP A 1 134 ? -16.953 -25.909 8.597 1.00 96.69 134 ASP A CA 1
ATOM 1047 C C . ASP A 1 134 ? -18.283 -25.340 8.069 1.00 96.69 134 ASP A C 1
ATOM 1049 O O . ASP A 1 134 ? -19.305 -26.023 8.099 1.00 96.69 134 ASP A O 1
ATOM 1053 N N . PHE A 1 135 ? -18.265 -24.118 7.528 1.00 96.44 135 PHE A N 1
ATOM 1054 C CA . PHE A 1 135 ? -19.394 -23.499 6.830 1.00 96.44 135 PHE A CA 1
ATOM 1055 C C . PHE A 1 135 ? -19.483 -23.893 5.343 1.00 96.44 135 PHE A C 1
ATOM 1057 O O . PHE A 1 135 ? -20.447 -23.515 4.676 1.00 96.44 135 PHE A O 1
ATOM 1064 N N . GLY A 1 136 ? -18.519 -24.661 4.821 1.00 93.19 136 GLY A N 1
ATOM 1065 C CA . GLY A 1 136 ? -18.476 -25.095 3.422 1.00 93.19 136 GLY A CA 1
ATOM 1066 C C . GLY A 1 136 ? -18.159 -23.980 2.418 1.00 93.19 136 GLY A C 1
ATOM 1067 O O . GLY A 1 136 ? -18.574 -24.083 1.263 1.00 93.19 136 GLY A O 1
ATOM 1068 N N . LEU A 1 137 ? -17.468 -22.923 2.861 1.00 87.75 137 LEU A N 1
ATOM 1069 C CA . LEU A 1 137 ? -16.981 -21.791 2.058 1.00 87.75 137 LEU A CA 1
ATOM 1070 C C . LEU A 1 137 ? -15.488 -21.945 1.744 1.00 87.75 137 LEU A C 1
ATOM 10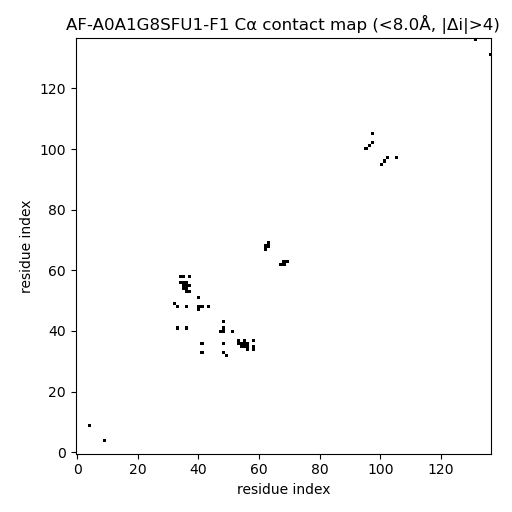72 O O . LEU A 1 137 ? -15.102 -21.589 0.610 1.00 87.75 137 LEU A O 1
#

Secondary structure (DSSP, 8-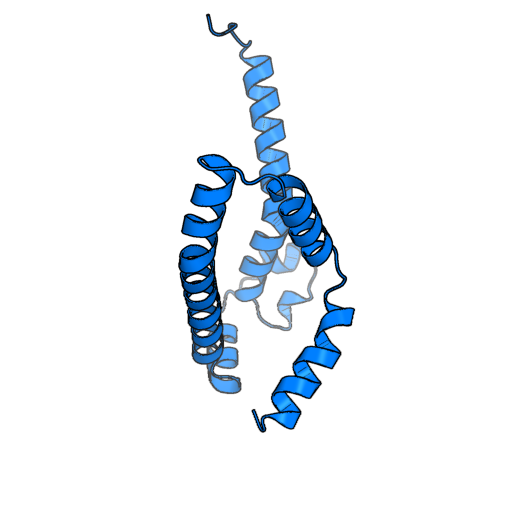state):
------HHHHHHHHHHHHHHHHHHHHHHHHHHHHTTS-HHHHTS-HHHHHH-S----HHHHHHHHHH-HHHHHHHHHHHHHHHHHHHHHHHHHHHHHHHHS--TTHHHHHHHHHHHHHS-HHHHHHHHHHHHHHTT-